Protein AF-A0A1G2MA61-F1 (afdb_monomer_lite)

Foldseek 3Di:
DFPVVVCVVLVHDQDPLLVVVCVVQVPGHPVCLLQDACPPPDVVSLVSCVVVLVSCVVVPVVVSPHNNNPPDD

Radius of gyration: 11.07 Å; chains: 1; bounding box: 24×30×25 Å

Secondary structure (DSSP, 8-state):
-BHHHHHHHTT----HHHHHHHHHTT--BHHHHHHS--TTS-HHHHHHHHHHHHHHHHTTGGG---TTS----

Sequence (73 aa):
MPVWQFLNKAHIVPSALARGFITRHKISTVGELLATPTYQEKESVWRALSPLQEEFRLRGFASYRHRFLASSI

Organism: NCBI:txid1802304

pLDDT: mean 75.21, std 13.49, range [40.38, 91.0]

Structure (mmCIF, N/CA/C/O backbone):
data_AF-A0A1G2MA61-F1
#
_entry.id   AF-A0A1G2MA61-F1
#
loop_
_atom_site.group_PDB
_atom_site.id
_atom_site.type_symbol
_atom_site.label_atom_id
_atom_site.label_alt_id
_atom_site.label_comp_id
_atom_site.label_asym_id
_atom_site.label_entity_id
_atom_site.label_seq_id
_atom_site.pdbx_PDB_ins_code
_atom_site.Cartn_x
_atom_site.Cartn_y
_atom_site.Cartn_z
_atom_site.occupancy
_atom_site.B_iso_or_equiv
_atom_site.auth_seq_id
_atom_site.auth_comp_id
_atom_site.auth_asym_id
_atom_site.auth_atom_id
_atom_site.pdbx_PDB_model_num
ATOM 1 N N . MET A 1 1 ? -8.507 -5.072 -1.387 1.00 82.69 1 MET A N 1
ATOM 2 C CA . MET A 1 1 ? -7.339 -5.835 -1.891 1.00 82.69 1 MET A CA 1
ATOM 3 C C . MET A 1 1 ? -6.191 -5.726 -0.891 1.00 82.69 1 MET A C 1
ATOM 5 O O . MET A 1 1 ? -5.935 -4.603 -0.456 1.00 82.69 1 MET A O 1
ATOM 9 N N . PRO A 1 2 ? -5.531 -6.838 -0.514 1.00 91.00 2 PRO A N 1
ATOM 10 C CA . PRO A 1 2 ? -4.365 -6.820 0.373 1.00 91.00 2 PRO A CA 1
ATOM 11 C C . PRO A 1 2 ? -3.204 -6.007 -0.209 1.00 91.00 2 PRO A C 1
ATOM 13 O O . PRO A 1 2 ? -2.909 -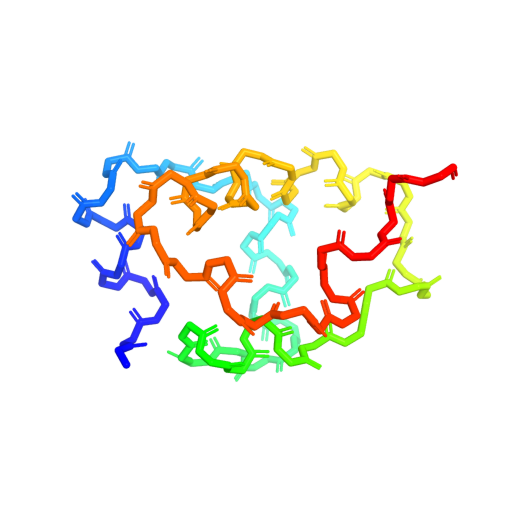6.125 -1.401 1.00 91.00 2 PRO A O 1
ATOM 16 N N . VAL A 1 3 ? -2.536 -5.202 0.624 1.00 87.81 3 VAL A N 1
ATOM 17 C CA . VAL A 1 3 ? -1.476 -4.281 0.171 1.00 87.81 3 VAL A CA 1
ATOM 18 C C . VAL A 1 3 ? -0.287 -5.035 -0.429 1.00 87.81 3 VAL A C 1
ATOM 20 O O . VAL A 1 3 ? 0.133 -4.739 -1.540 1.00 87.81 3 VAL A O 1
ATOM 23 N N . TRP A 1 4 ? 0.189 -6.096 0.224 1.00 87.94 4 TRP A N 1
ATOM 24 C CA . TRP A 1 4 ? 1.329 -6.883 -0.261 1.00 87.94 4 TRP A CA 1
ATOM 25 C C . TRP A 1 4 ? 1.029 -7.631 -1.559 1.00 87.94 4 TRP A C 1
ATOM 27 O O . TRP A 1 4 ? 1.881 -7.721 -2.440 1.00 87.94 4 TRP A O 1
ATOM 37 N N . GLN A 1 5 ? -0.204 -8.118 -1.710 1.00 89.19 5 GLN A N 1
ATOM 38 C CA . GLN A 1 5 ? -0.636 -8.765 -2.945 1.00 89.19 5 GLN A CA 1
ATOM 39 C C . GLN A 1 5 ? -0.689 -7.764 -4.104 1.00 89.19 5 GLN A C 1
ATOM 41 O O . GLN A 1 5 ? -0.325 -8.112 -5.226 1.00 89.19 5 GLN A O 1
ATOM 46 N N . PHE A 1 6 ? -1.116 -6.525 -3.839 1.00 86.12 6 PHE A N 1
ATOM 47 C CA . PHE A 1 6 ? -1.071 -5.449 -4.824 1.00 86.12 6 PHE A CA 1
ATOM 48 C C . PHE A 1 6 ? 0.363 -5.128 -5.247 1.00 86.12 6 PHE A C 1
ATOM 50 O O . PHE A 1 6 ? 0.646 -5.131 -6.440 1.00 86.12 6 PHE A O 1
ATOM 57 N N . LEU A 1 7 ? 1.265 -4.920 -4.283 1.00 84.69 7 LEU A N 1
ATOM 58 C CA . LEU A 1 7 ? 2.672 -4.614 -4.558 1.00 84.69 7 LEU A CA 1
ATOM 59 C C . LEU A 1 7 ? 3.330 -5.703 -5.409 1.00 84.69 7 LEU A C 1
ATOM 61 O O . LEU A 1 7 ? 4.006 -5.393 -6.386 1.00 84.69 7 LEU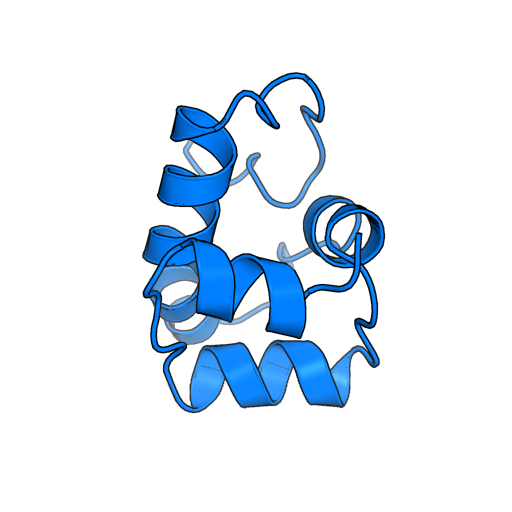 A O 1
ATOM 65 N N . ASN A 1 8 ? 3.053 -6.973 -5.099 1.00 87.25 8 ASN A N 1
ATOM 66 C CA . ASN A 1 8 ? 3.551 -8.101 -5.879 1.00 87.25 8 ASN A CA 1
ATOM 67 C C . ASN A 1 8 ? 2.996 -8.108 -7.317 1.00 87.25 8 ASN A C 1
ATOM 69 O O . ASN A 1 8 ? 3.756 -8.247 -8.269 1.00 87.25 8 ASN A O 1
ATOM 73 N N . LYS A 1 9 ? 1.684 -7.889 -7.498 1.00 85.75 9 LYS A N 1
ATOM 74 C CA . LYS A 1 9 ? 1.050 -7.780 -8.832 1.00 85.75 9 LYS A CA 1
ATOM 75 C C . LYS A 1 9 ? 1.539 -6.575 -9.639 1.00 85.75 9 LYS A C 1
ATOM 77 O O . LYS A 1 9 ? 1.449 -6.580 -10.864 1.00 85.75 9 LYS A O 1
ATOM 82 N N . ALA A 1 10 ? 1.988 -5.531 -8.954 1.00 80.38 10 ALA A N 1
ATOM 83 C CA . ALA A 1 10 ? 2.549 -4.340 -9.567 1.00 80.38 10 ALA A CA 1
ATOM 84 C C . ALA A 1 10 ? 4.065 -4.428 -9.786 1.00 80.38 10 ALA A C 1
ATOM 86 O O . ALA A 1 10 ? 4.643 -3.490 -10.316 1.00 80.38 10 ALA A O 1
ATOM 87 N N . HIS A 1 11 ? 4.700 -5.548 -9.416 1.00 82.94 11 HIS A N 1
ATOM 88 C CA . HIS A 1 11 ? 6.153 -5.721 -9.466 1.00 82.94 11 HIS A CA 1
ATOM 89 C C . HIS A 1 11 ? 6.914 -4.603 -8.734 1.00 82.94 11 HIS A C 1
ATOM 91 O O . HIS A 1 11 ? 8.030 -4.245 -9.106 1.00 82.94 11 HIS A O 1
ATOM 97 N N . ILE A 1 12 ? 6.323 -4.062 -7.663 1.00 80.75 12 ILE A N 1
ATOM 98 C CA . ILE A 1 12 ? 6.935 -3.000 -6.870 1.00 80.75 12 ILE A CA 1
ATOM 99 C C . ILE A 1 12 ? 7.627 -3.609 -5.662 1.00 80.75 12 ILE A C 1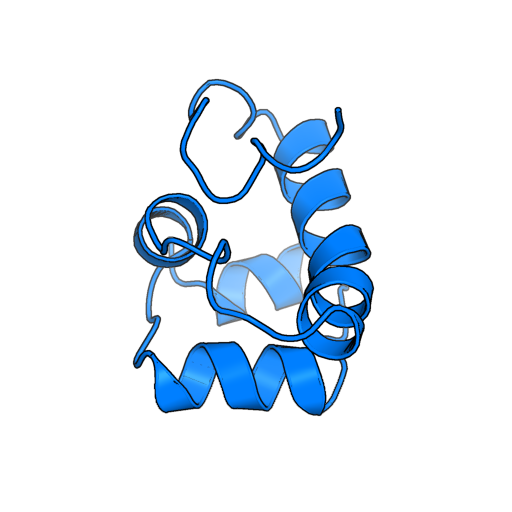
ATOM 101 O O . ILE A 1 12 ? 7.000 -4.257 -4.821 1.00 80.75 12 ILE A O 1
ATOM 105 N N . VAL A 1 13 ? 8.919 -3.327 -5.531 1.00 84.19 13 VAL A N 1
ATOM 106 C CA . VAL A 1 13 ? 9.679 -3.643 -4.324 1.00 84.19 13 VAL A CA 1
ATOM 107 C C . VAL A 1 13 ? 9.674 -2.410 -3.417 1.00 84.19 13 VAL A C 1
ATOM 109 O O . VAL A 1 13 ? 10.391 -1.448 -3.694 1.00 84.19 13 VAL A O 1
ATOM 112 N N . PRO A 1 14 ? 8.889 -2.393 -2.324 1.00 81.38 14 PRO A N 1
ATOM 113 C CA . PRO A 1 14 ? 8.899 -1.267 -1.403 1.00 81.38 14 PRO A CA 1
ATOM 114 C C . PRO A 1 14 ? 10.257 -1.153 -0.704 1.00 81.38 14 PRO A C 1
ATOM 116 O O . PRO A 1 14 ? 10.866 -2.148 -0.279 1.00 81.38 14 PRO A O 1
ATOM 119 N N . SER A 1 15 ? 10.716 0.083 -0.524 1.00 85.94 15 SER A N 1
ATOM 120 C CA . SER A 1 15 ? 11.904 0.371 0.280 1.00 85.94 15 SER A CA 1
ATOM 121 C C . SER A 1 15 ? 11.705 -0.076 1.736 1.00 85.94 15 SER A C 1
ATOM 123 O O . SER A 1 15 ? 10.577 -0.260 2.201 1.00 85.94 15 SER A O 1
ATOM 125 N N . ALA A 1 16 ? 12.796 -0.245 2.487 1.00 86.06 16 ALA A N 1
ATOM 126 C CA . ALA A 1 16 ? 12.718 -0.619 3.903 1.00 86.06 16 ALA A CA 1
ATOM 127 C C . ALA A 1 16 ? 11.880 0.378 4.729 1.00 86.06 16 ALA A C 1
ATOM 129 O O . ALA A 1 16 ? 11.147 -0.031 5.626 1.00 86.06 16 ALA A O 1
ATOM 130 N N . LEU A 1 17 ? 11.929 1.668 4.377 1.00 83.75 17 LEU A N 1
ATOM 131 C CA . LEU A 1 17 ? 11.124 2.715 5.008 1.00 83.75 17 LEU A CA 1
ATOM 132 C C . LEU A 1 17 ? 9.631 2.558 4.699 1.00 83.75 17 LEU A C 1
ATOM 134 O O . LEU A 1 17 ? 8.820 2.608 5.619 1.00 83.75 17 LEU A O 1
ATOM 138 N N . ALA A 1 18 ? 9.268 2.296 3.440 1.00 82.88 18 ALA A N 1
ATOM 139 C CA . ALA A 1 18 ? 7.878 2.049 3.059 1.00 82.88 18 ALA A CA 1
ATOM 140 C C . ALA A 1 18 ? 7.321 0.783 3.731 1.00 82.88 18 ALA A C 1
ATOM 142 O O . ALA A 1 18 ? 6.198 0.785 4.231 1.00 82.88 18 ALA A O 1
ATOM 143 N N . ARG A 1 19 ? 8.125 -0.286 3.821 1.00 87.06 19 ARG A N 1
ATOM 144 C CA . ARG A 1 19 ? 7.749 -1.497 4.571 1.00 87.06 19 ARG A CA 1
ATOM 145 C C . ARG A 1 19 ? 7.573 -1.203 6.055 1.00 87.06 19 ARG A C 1
ATOM 147 O O . ARG A 1 19 ? 6.577 -1.614 6.637 1.00 87.06 19 ARG A O 1
ATOM 154 N N . GLY A 1 20 ? 8.512 -0.470 6.653 1.00 88.44 20 GLY A N 1
ATOM 155 C CA . GLY A 1 20 ? 8.442 -0.054 8.051 1.00 88.44 20 GLY A CA 1
ATOM 156 C C . GLY A 1 20 ? 7.187 0.763 8.348 1.00 88.44 20 GLY A C 1
ATOM 157 O O . GLY A 1 20 ? 6.545 0.532 9.367 1.00 88.44 20 GLY A O 1
ATOM 158 N N . PHE A 1 21 ? 6.797 1.651 7.433 1.00 86.62 21 PHE A N 1
ATOM 159 C CA . PHE A 1 21 ? 5.553 2.411 7.511 1.00 86.62 21 PHE A CA 1
ATOM 160 C C . PHE A 1 21 ? 4.318 1.496 7.475 1.00 86.62 21 PHE A C 1
ATOM 162 O O . PHE A 1 21 ? 3.512 1.540 8.403 1.00 86.62 21 PHE A O 1
ATOM 169 N N . ILE A 1 22 ? 4.210 0.613 6.472 1.00 87.75 22 ILE A N 1
ATOM 170 C CA . ILE A 1 22 ? 3.090 -0.340 6.332 1.00 87.75 22 ILE A CA 1
ATOM 171 C C . ILE A 1 22 ? 2.945 -1.200 7.594 1.00 87.75 22 ILE A C 1
ATOM 173 O O . ILE A 1 22 ? 1.849 -1.331 8.136 1.00 87.75 22 ILE A O 1
ATOM 177 N N . THR A 1 23 ? 4.054 -1.740 8.103 1.00 89.75 23 THR A N 1
ATOM 178 C CA . THR A 1 23 ? 4.056 -2.584 9.303 1.00 89.75 23 THR A CA 1
ATOM 179 C C . THR A 1 23 ? 3.715 -1.794 10.567 1.00 89.75 23 THR A C 1
ATOM 181 O O . THR A 1 23 ? 2.903 -2.251 11.369 1.00 89.75 23 THR A O 1
ATOM 184 N N . ARG A 1 24 ? 4.300 -0.602 10.760 1.00 88.62 24 ARG A N 1
ATOM 185 C CA . ARG A 1 24 ? 4.078 0.233 11.955 1.00 88.62 24 ARG A CA 1
ATOM 186 C C . ARG A 1 24 ? 2.624 0.682 12.072 1.00 88.62 24 ARG A C 1
ATOM 188 O O . ARG A 1 24 ? 2.070 0.647 13.166 1.00 88.62 24 ARG A O 1
ATOM 195 N N . HIS A 1 25 ? 2.017 1.055 10.950 1.00 84.88 25 HIS A N 1
ATOM 196 C CA . HIS A 1 25 ? 0.619 1.486 10.878 1.00 84.88 25 HIS A CA 1
ATOM 197 C C . HIS A 1 25 ? -0.366 0.319 10.718 1.00 84.88 25 HIS A C 1
ATOM 199 O O . HIS A 1 25 ? -1.564 0.544 10.590 1.00 84.88 25 HIS A O 1
ATOM 205 N N . LYS A 1 26 ? 0.120 -0.933 10.761 1.00 90.12 26 LYS A N 1
ATOM 206 C CA . LYS A 1 26 ? -0.679 -2.165 10.625 1.00 90.12 26 LYS A CA 1
ATOM 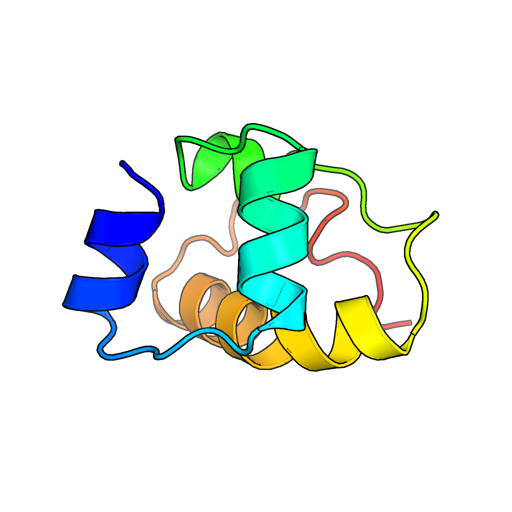207 C C . LYS A 1 26 ? -1.558 -2.187 9.367 1.00 90.12 26 LYS A C 1
ATOM 209 O O . LYS A 1 26 ? -2.658 -2.738 9.370 1.00 90.12 26 LYS A O 1
ATOM 214 N N . ILE A 1 27 ? -1.051 -1.607 8.285 1.00 88.56 27 ILE A N 1
ATOM 215 C CA . ILE A 1 27 ? -1.767 -1.482 7.020 1.00 88.56 27 ILE A CA 1
ATOM 216 C C . ILE A 1 27 ? -1.819 -2.854 6.350 1.00 88.56 27 ILE A C 1
ATOM 218 O O . ILE A 1 27 ? -0.800 -3.433 5.970 1.00 88.56 27 ILE A O 1
ATOM 222 N N . SER A 1 28 ? -3.029 -3.365 6.188 1.00 89.31 28 SER A N 1
ATOM 223 C CA . SER A 1 28 ? -3.319 -4.684 5.631 1.00 89.31 28 SER A CA 1
ATOM 224 C C . SER A 1 28 ? -3.892 -4.582 4.219 1.00 89.31 28 SER A C 1
ATOM 226 O O . SER A 1 28 ? -3.663 -5.461 3.380 1.00 89.31 28 SER A O 1
ATOM 228 N N . THR A 1 29 ? -4.600 -3.493 3.913 1.00 90.06 29 THR A N 1
ATOM 229 C CA . THR A 1 29 ? -5.268 -3.299 2.620 1.00 90.06 29 THR A CA 1
ATOM 230 C C . THR A 1 29 ? -4.813 -2.039 1.886 1.00 90.06 29 THR A C 1
ATOM 232 O O . THR A 1 29 ? -4.349 -1.069 2.477 1.00 90.06 29 THR A O 1
ATOM 235 N N . VAL A 1 30 ? -4.973 -2.037 0.558 1.00 84.25 30 VAL A N 1
ATOM 236 C CA . VAL A 1 30 ? -4.742 -0.844 -0.277 1.00 84.25 30 VAL A CA 1
ATOM 237 C C . VAL A 1 30 ? -5.633 0.326 0.156 1.00 84.25 30 VAL A C 1
ATOM 239 O O . VAL A 1 30 ? -5.178 1.462 0.167 1.00 84.25 30 VAL A O 1
ATOM 242 N N . GLY A 1 31 ? -6.880 0.056 0.554 1.00 82.00 31 GLY A N 1
ATOM 243 C CA . GLY A 1 31 ? -7.796 1.094 1.034 1.00 82.00 31 GLY A CA 1
ATOM 244 C C . GLY A 1 31 ? -7.297 1.765 2.313 1.00 82.00 31 GLY A C 1
ATOM 245 O O . GLY A 1 31 ? -7.318 2.986 2.405 1.00 82.00 31 GLY A O 1
ATOM 246 N N . GLU A 1 32 ? -6.778 0.981 3.262 1.00 84.25 32 GLU A N 1
ATOM 247 C CA . GLU A 1 32 ? -6.147 1.510 4.478 1.00 84.25 32 GLU A CA 1
ATOM 248 C C . GLU A 1 32 ? -4.914 2.347 4.151 1.00 84.25 32 GLU A C 1
ATOM 250 O O . GLU A 1 32 ? -4.754 3.428 4.710 1.00 84.25 32 GLU A O 1
ATOM 255 N N . LEU A 1 33 ? -4.080 1.901 3.206 1.00 83.12 33 LEU A N 1
ATOM 256 C CA . LEU A 1 33 ? -2.910 2.667 2.779 1.00 83.12 33 LEU A CA 1
ATOM 257 C C . LEU A 1 33 ? -3.316 4.040 2.225 1.00 83.12 33 LEU A C 1
ATOM 259 O O . LEU A 1 33 ? -2.762 5.052 2.638 1.00 83.12 33 LEU A O 1
ATOM 263 N N . LEU A 1 34 ? -4.329 4.077 1.355 1.00 78.25 34 LEU A N 1
ATOM 264 C CA . LEU A 1 34 ? -4.855 5.309 0.756 1.00 78.25 34 LEU A CA 1
ATOM 265 C C . LEU A 1 34 ? -5.585 6.212 1.767 1.00 78.25 34 LEU A C 1
ATOM 267 O O . LEU A 1 34 ? -5.637 7.431 1.591 1.00 78.25 34 LEU A O 1
ATOM 271 N N . ALA A 1 35 ? -6.155 5.627 2.821 1.00 76.94 35 ALA A N 1
ATOM 272 C CA . ALA A 1 35 ? -6.812 6.353 3.902 1.00 76.94 35 ALA A CA 1
ATOM 273 C C . ALA A 1 35 ? -5.831 6.848 4.978 1.00 76.94 35 ALA A C 1
ATOM 275 O O . ALA A 1 35 ? -6.184 7.743 5.751 1.00 76.94 35 ALA A O 1
ATOM 276 N N . THR A 1 36 ? -4.617 6.289 5.037 1.00 79.19 36 THR A N 1
ATOM 277 C CA . THR A 1 36 ? -3.645 6.620 6.080 1.00 79.19 36 THR A CA 1
ATOM 278 C C . THR A 1 36 ? -3.113 8.038 5.868 1.00 79.19 36 THR A C 1
ATOM 280 O O . THR A 1 36 ? -2.570 8.349 4.805 1.00 79.19 36 THR A O 1
ATOM 283 N N . PRO A 1 37 ? -3.250 8.926 6.865 1.00 70.69 37 PRO A N 1
ATOM 284 C CA . PRO A 1 37 ? -2.672 10.251 6.789 1.00 70.69 37 PRO A CA 1
ATOM 285 C C . PRO A 1 37 ? -1.149 10.195 6.911 1.00 70.69 37 PRO A C 1
ATOM 287 O O . PRO A 1 37 ? -0.608 9.673 7.879 1.00 70.69 37 PRO A O 1
ATOM 290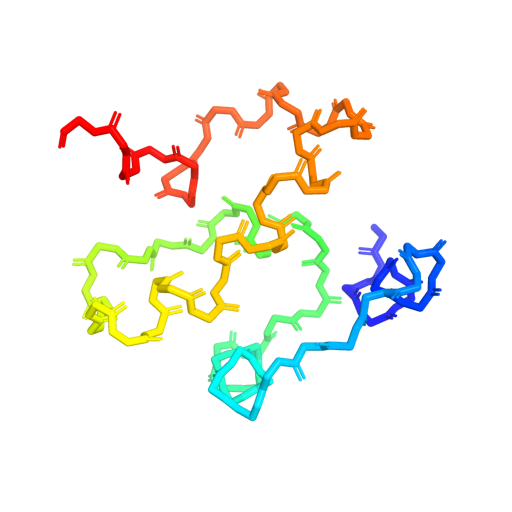 N N . THR A 1 38 ? -0.461 10.814 5.964 1.00 70.44 38 THR A N 1
ATOM 291 C CA . THR A 1 38 ? 1.006 10.873 5.916 1.00 70.44 38 THR A CA 1
ATOM 292 C C . THR A 1 38 ? 1.552 12.271 6.239 1.00 70.44 38 THR A C 1
ATOM 294 O O . THR A 1 38 ? 2.756 12.487 6.215 1.00 70.44 38 THR A O 1
ATOM 297 N N . TYR A 1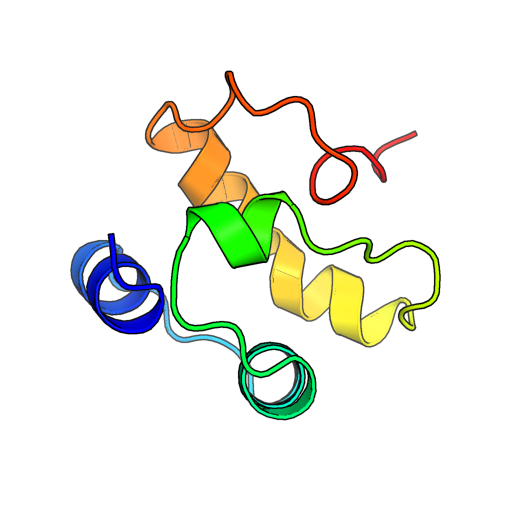 39 ? 0.698 13.234 6.615 1.00 66.88 39 TYR A N 1
ATOM 298 C CA . TYR A 1 39 ? 1.097 14.625 6.904 1.00 66.88 39 TYR A CA 1
ATOM 299 C C . TYR A 1 39 ? 2.075 14.774 8.086 1.00 66.88 39 TYR A C 1
ATOM 301 O O . TYR A 1 39 ? 2.784 15.770 8.173 1.00 66.88 39 TYR A O 1
ATOM 309 N N . GLN A 1 40 ? 2.110 13.800 9.000 1.00 66.06 40 GLN A N 1
ATOM 310 C CA . GLN A 1 40 ? 3.039 13.749 10.139 1.00 66.06 40 GLN A CA 1
ATOM 311 C C . GLN A 1 40 ? 4.308 12.934 9.850 1.00 66.06 40 GLN A C 1
ATOM 313 O O . GLN A 1 40 ? 5.191 12.843 10.703 1.00 66.06 40 GLN A O 1
ATOM 318 N N . GLU A 1 41 ? 4.414 12.325 8.669 1.00 74.94 41 GLU A N 1
ATOM 319 C CA . GLU A 1 41 ? 5.554 11.489 8.314 1.00 74.94 41 GLU A CA 1
ATOM 320 C C . GLU A 1 41 ? 6.717 12.327 7.784 1.00 74.94 41 GLU A C 1
ATOM 322 O O . GLU A 1 41 ? 6.541 13.337 7.101 1.00 74.94 41 GLU A O 1
ATOM 327 N N . LYS A 1 42 ? 7.940 11.882 8.088 1.00 74.88 42 LYS A N 1
ATOM 328 C CA . LYS A 1 42 ? 9.160 12.542 7.611 1.00 74.88 42 LYS A CA 1
ATOM 329 C C . LYS A 1 42 ? 9.226 12.507 6.081 1.00 74.88 42 LYS A C 1
ATOM 331 O O . LYS A 1 42 ? 8.796 11.539 5.457 1.00 74.88 42 LYS A O 1
ATOM 336 N N . GLU A 1 43 ? 9.874 13.503 5.481 1.00 75.44 43 GLU A N 1
ATOM 337 C CA . GLU A 1 43 ? 10.070 13.594 4.024 1.00 75.44 43 GLU A CA 1
ATOM 338 C C . GLU A 1 43 ? 10.700 12.320 3.418 1.00 75.44 43 GLU A C 1
ATOM 340 O O . GLU A 1 43 ? 10.361 11.900 2.314 1.00 75.44 43 GLU A O 1
ATOM 345 N N . SER A 1 44 ? 11.572 11.636 4.165 1.00 74.06 44 SER A N 1
ATOM 346 C CA . SER A 1 44 ? 12.172 10.364 3.744 1.00 74.06 44 SER A CA 1
ATOM 347 C C . SER A 1 44 ? 11.157 9.226 3.588 1.00 74.06 44 SER A C 1
ATOM 349 O O . SER A 1 44 ? 11.314 8.383 2.705 1.00 74.06 44 SER A O 1
ATOM 351 N N . VAL A 1 45 ? 10.107 9.203 4.413 1.00 74.75 45 VAL A N 1
ATOM 352 C CA . VAL A 1 45 ? 8.994 8.249 4.303 1.00 74.75 45 VAL A CA 1
ATOM 353 C C . VAL A 1 45 ? 8.133 8.603 3.094 1.00 74.75 45 VAL A C 1
ATOM 355 O O . VAL A 1 45 ? 7.761 7.714 2.335 1.00 74.75 45 VAL A O 1
ATOM 358 N N . TRP A 1 46 ? 7.905 9.893 2.841 1.00 72.38 46 TRP A N 1
ATOM 359 C CA . TRP A 1 46 ? 7.202 10.351 1.643 1.00 72.38 46 TRP A CA 1
ATOM 360 C C . TRP A 1 46 ? 7.890 9.924 0.353 1.00 72.38 46 TRP A C 1
ATOM 362 O O . TRP A 1 46 ? 7.265 9.257 -0.465 1.00 72.38 46 TRP A O 1
ATOM 372 N N . ARG A 1 47 ? 9.192 10.201 0.207 1.00 75.25 47 ARG A N 1
ATOM 373 C CA . ARG A 1 47 ? 9.968 9.764 -0.967 1.00 75.25 47 ARG A CA 1
ATOM 374 C C . ARG A 1 47 ? 9.944 8.246 -1.146 1.00 75.25 47 ARG A C 1
ATOM 376 O O . ARG A 1 47 ? 9.926 7.749 -2.267 1.00 75.25 47 ARG A O 1
ATOM 383 N N . ALA A 1 48 ? 9.925 7.501 -0.041 1.00 77.31 48 ALA A N 1
ATOM 384 C CA . ALA A 1 48 ? 9.803 6.048 -0.059 1.00 77.31 48 ALA A CA 1
ATOM 385 C C . ALA A 1 48 ? 8.421 5.551 -0.527 1.00 77.31 48 ALA A C 1
ATOM 387 O O . ALA A 1 48 ? 8.335 4.440 -1.052 1.00 77.31 48 ALA A O 1
ATOM 388 N N . LEU A 1 49 ? 7.362 6.343 -0.338 1.00 76.06 49 LEU A N 1
ATOM 389 C CA . LEU A 1 49 ? 5.985 6.025 -0.727 1.00 76.06 49 LEU A CA 1
ATOM 390 C C . LEU A 1 49 ? 5.600 6.588 -2.105 1.00 76.06 49 LEU A C 1
ATOM 392 O O . LEU A 1 49 ? 4.658 6.074 -2.705 1.00 76.06 49 LEU A O 1
ATOM 396 N N . SER A 1 50 ? 6.327 7.572 -2.645 1.00 73.38 50 SER A N 1
ATOM 397 C CA . SER A 1 50 ? 6.036 8.181 -3.954 1.00 73.38 50 SER A CA 1
ATOM 398 C C . SER A 1 50 ? 5.910 7.172 -5.110 1.00 73.38 50 SER A C 1
ATOM 400 O O . SER A 1 50 ? 4.943 7.275 -5.864 1.00 73.38 50 SER A O 1
ATOM 402 N N . PRO A 1 51 ? 6.775 6.141 -5.248 1.00 75.94 51 PRO A N 1
ATOM 403 C CA . PRO A 1 51 ? 6.604 5.132 -6.298 1.00 75.94 51 PRO A CA 1
ATOM 404 C C . PRO A 1 51 ? 5.309 4.321 -6.146 1.00 75.94 51 PRO A C 1
ATOM 406 O O . PRO A 1 51 ? 4.708 3.914 -7.135 1.00 75.94 51 PRO A O 1
ATOM 409 N N . LEU A 1 52 ? 4.855 4.104 -4.904 1.00 78.25 52 LEU A N 1
ATOM 410 C CA . LEU A 1 52 ? 3.588 3.421 -4.638 1.00 78.25 52 LEU A CA 1
ATOM 411 C C . LEU A 1 52 ? 2.409 4.291 -5.059 1.00 78.25 52 LEU A C 1
ATOM 413 O O . LEU A 1 52 ? 1.478 3.799 -5.688 1.00 78.25 52 LEU A O 1
ATOM 417 N N . GLN A 1 53 ? 2.459 5.579 -4.719 1.00 74.25 53 GLN A N 1
ATOM 418 C CA . GLN A 1 53 ? 1.425 6.557 -5.057 1.00 74.25 53 GLN A CA 1
ATOM 419 C C . GLN A 1 53 ? 1.208 6.659 -6.564 1.00 74.25 53 GLN A C 1
ATOM 421 O O . GLN A 1 53 ? 0.063 6.630 -7.015 1.00 74.25 53 GLN A O 1
ATOM 426 N N . GLU A 1 54 ? 2.293 6.714 -7.336 1.00 74.44 54 GLU A N 1
ATOM 427 C CA . GLU A 1 54 ? 2.209 6.804 -8.791 1.00 74.44 54 GLU A CA 1
ATOM 428 C C . GLU A 1 54 ? 1.597 5.538 -9.409 1.00 74.44 54 GLU A C 1
ATOM 430 O O . GLU A 1 54 ? 0.703 5.626 -10.247 1.00 74.44 54 GLU A O 1
ATOM 435 N N . GLU A 1 55 ? 1.961 4.352 -8.922 1.00 77.62 55 GLU A N 1
ATOM 436 C CA . GLU A 1 55 ? 1.352 3.093 -9.371 1.00 77.62 55 GLU A CA 1
ATOM 437 C C . GLU A 1 55 ? -0.128 2.965 -8.988 1.00 77.62 55 GLU A C 1
ATOM 439 O O . GLU A 1 55 ? -0.945 2.473 -9.772 1.00 77.62 55 GLU A O 1
ATOM 444 N N . PHE A 1 56 ? -0.521 3.458 -7.809 1.00 76.69 56 PHE A N 1
ATOM 445 C CA . PHE A 1 56 ? -1.938 3.552 -7.451 1.00 76.69 56 PHE A CA 1
ATOM 446 C C . PHE A 1 56 ? -2.694 4.490 -8.399 1.00 76.69 56 PHE A C 1
ATOM 448 O O . PHE A 1 56 ? -3.806 4.164 -8.828 1.00 76.69 56 PHE A O 1
ATOM 455 N N . ARG A 1 57 ? -2.088 5.621 -8.778 1.00 73.00 57 ARG A N 1
ATOM 456 C CA . ARG A 1 57 ? -2.664 6.573 -9.736 1.00 73.00 57 ARG A CA 1
ATOM 457 C C . ARG A 1 57 ? -2.845 5.936 -11.116 1.00 73.00 57 ARG A C 1
ATOM 459 O O . ARG A 1 57 ? -3.951 5.987 -11.654 1.00 73.00 57 ARG A O 1
ATOM 466 N N . LEU A 1 58 ? -1.804 5.292 -11.651 1.00 75.81 58 LEU A N 1
ATOM 467 C CA . LEU A 1 58 ? -1.811 4.647 -12.971 1.00 75.81 58 LEU A CA 1
ATOM 468 C C . LEU A 1 58 ? -2.840 3.515 -13.074 1.00 75.81 58 LEU A C 1
ATOM 470 O O . LEU A 1 58 ? -3.463 3.334 -14.117 1.00 75.81 58 LEU A O 1
ATOM 474 N N . ARG A 1 59 ? -3.072 2.780 -11.982 1.00 73.19 59 ARG A N 1
ATOM 475 C CA . ARG A 1 59 ? -4.040 1.670 -11.938 1.00 73.19 59 ARG A CA 1
ATOM 476 C C . ARG A 1 59 ? -5.481 2.102 -11.655 1.00 73.19 59 ARG A C 1
ATOM 478 O O . ARG A 1 59 ? -6.332 1.249 -11.416 1.00 73.19 59 ARG A O 1
ATOM 485 N N . GLY A 1 60 ? -5.766 3.405 -11.681 1.00 69.81 60 GLY A N 1
ATOM 486 C CA . GLY A 1 60 ? -7.124 3.931 -11.543 1.00 69.81 60 GLY A CA 1
ATOM 487 C C . GLY A 1 60 ? -7.636 4.005 -10.103 1.00 69.81 60 GLY A C 1
ATOM 488 O O . GLY A 1 60 ? -8.812 4.287 -9.897 1.00 69.81 60 GLY A O 1
ATOM 489 N N . PHE A 1 61 ? -6.773 3.845 -9.090 1.00 67.81 61 PHE A N 1
ATOM 490 C CA . PHE A 1 61 ? -7.146 4.120 -7.692 1.00 67.81 61 PHE A CA 1
ATOM 491 C C . PHE A 1 61 ? -7.248 5.631 -7.394 1.00 67.81 61 PHE A C 1
ATOM 493 O O . PHE A 1 61 ? -7.545 6.023 -6.266 1.00 67.81 61 PHE A O 1
ATOM 500 N N . ALA A 1 62 ? -7.056 6.479 -8.413 1.00 55.06 62 ALA A N 1
ATOM 501 C CA . ALA A 1 62 ? -7.096 7.940 -8.366 1.00 55.06 62 ALA A CA 1
ATOM 502 C C . ALA A 1 62 ? -8.421 8.534 -7.842 1.00 55.06 62 ALA A C 1
ATOM 504 O O . ALA A 1 62 ? -8.437 9.674 -7.379 1.00 55.06 62 ALA A O 1
ATOM 505 N N . SER A 1 63 ? -9.525 7.779 -7.864 1.00 50.50 63 SER A N 1
ATOM 506 C CA . SER A 1 63 ? -10.809 8.209 -7.288 1.00 50.50 63 SER A CA 1
ATOM 507 C C . SER A 1 63 ? -10.747 8.386 -5.765 1.00 50.50 63 SER A C 1
ATOM 509 O O . SER A 1 63 ? -11.527 9.157 -5.208 1.00 50.50 63 SER A O 1
ATOM 511 N N . TYR A 1 64 ? -9.792 7.740 -5.086 1.00 50.00 64 TYR A N 1
ATOM 512 C CA . TYR A 1 64 ? -9.476 8.023 -3.688 1.00 50.00 64 TYR A CA 1
ATOM 513 C C . TYR A 1 64 ? -8.597 9.277 -3.610 1.00 50.00 64 TYR A C 1
ATOM 515 O O . TYR A 1 64 ? -7.410 9.208 -3.299 1.00 50.00 64 TYR A O 1
ATOM 523 N N . ARG A 1 65 ? -9.201 10.447 -3.866 1.00 43.59 65 ARG A N 1
ATOM 524 C CA . ARG A 1 65 ? -8.688 11.766 -3.446 1.00 43.59 65 ARG A CA 1
ATOM 525 C C . ARG A 1 65 ? -8.636 11.814 -1.915 1.00 43.59 65 ARG A C 1
ATOM 527 O O . ARG A 1 65 ? -9.431 12.488 -1.274 1.00 43.59 65 ARG A O 1
ATOM 534 N N . HIS A 1 66 ? -7.757 11.041 -1.300 1.00 47.38 66 HIS A N 1
ATOM 535 C CA . HIS A 1 66 ? -7.592 11.006 0.142 1.00 47.38 66 HIS A CA 1
ATOM 536 C C . HIS A 1 66 ? -6.145 11.293 0.504 1.00 47.38 66 HIS A C 1
ATOM 538 O O . HIS A 1 66 ? -5.241 11.148 -0.314 1.00 47.38 66 HIS A O 1
ATOM 544 N N . ARG A 1 67 ? -5.985 11.769 1.741 1.00 53.31 67 ARG A N 1
ATOM 545 C CA . ARG A 1 67 ? -4.837 12.446 2.373 1.00 53.31 67 ARG A CA 1
ATOM 546 C C . ARG A 1 67 ? -3.447 11.841 2.103 1.00 53.31 67 ARG A C 1
ATOM 548 O O . ARG A 1 67 ? -2.459 12.520 2.345 1.00 53.31 67 ARG A O 1
ATOM 555 N N . PHE A 1 68 ? -3.385 10.622 1.579 1.00 51.19 68 PHE A N 1
ATOM 556 C CA . PHE A 1 68 ? -2.198 9.940 1.074 1.00 51.19 68 PHE A CA 1
ATOM 557 C C . PHE A 1 68 ? -1.662 10.493 -0.266 1.00 51.19 68 PHE A C 1
ATOM 559 O O . PHE A 1 68 ? -0.454 10.536 -0.455 1.00 51.19 68 PHE A O 1
ATOM 566 N N . LEU A 1 69 ? -2.528 10.945 -1.186 1.00 52.47 69 LEU A N 1
ATOM 567 C CA . LEU A 1 69 ? -2.153 11.539 -2.489 1.00 52.47 69 LEU A CA 1
ATOM 568 C C . LEU A 1 69 ? -2.100 13.078 -2.462 1.00 52.47 69 LEU A C 1
ATOM 570 O O . LEU A 1 69 ? -1.787 13.709 -3.466 1.00 52.47 69 LEU A O 1
ATOM 574 N N . ALA A 1 70 ? -2.461 13.691 -1.332 1.00 49.91 70 ALA A N 1
ATOM 575 C CA . ALA A 1 70 ? -2.700 15.129 -1.240 1.00 49.91 70 ALA A CA 1
ATOM 576 C C . ALA A 1 70 ? -1.439 15.984 -0.998 1.00 49.91 70 ALA A C 1
ATOM 578 O O . ALA A 1 70 ? -1.540 17.204 -1.053 1.00 49.91 70 ALA A O 1
ATOM 579 N N . SER A 1 71 ? -0.260 15.397 -0.757 1.00 45.81 71 SER A N 1
ATOM 580 C CA . SER A 1 71 ? 0.987 16.168 -0.576 1.00 45.81 71 SER A CA 1
ATOM 581 C C . SER A 1 71 ? 1.779 16.297 -1.872 1.00 45.81 71 SER A C 1
ATOM 583 O O . SER A 1 71 ? 2.919 15.854 -1.988 1.00 45.81 71 SER A O 1
ATOM 585 N N . SER A 1 72 ? 1.162 16.917 -2.867 1.00 41.47 72 SER A N 1
ATOM 586 C CA . SER A 1 72 ? 1.884 17.542 -3.976 1.00 41.47 72 SER A CA 1
ATOM 587 C C . SER A 1 72 ? 1.230 18.890 -4.258 1.00 41.47 72 SER A C 1
ATOM 589 O O . SER A 1 72 ? 0.516 19.052 -5.244 1.00 41.47 72 SER A O 1
ATOM 591 N N . ILE A 1 73 ? 1.420 19.821 -3.321 1.00 40.38 73 ILE A N 1
ATOM 592 C CA . ILE A 1 73 ? 1.362 21.268 -3.549 1.00 40.38 73 ILE A CA 1
ATOM 593 C C . ILE A 1 73 ? 2.629 21.840 -2.927 1.00 40.38 73 ILE A C 1
ATOM 595 O O . ILE A 1 73 ? 2.916 21.442 -1.774 1.00 40.38 73 ILE A O 1
#